Protein AF-A0A838B6A0-F1 (afdb_monomer_lite)

Radius of gyration: 14.99 Å; chains: 1; bounding box: 42×33×36 Å

Secondary structure (DSSP, 8-state):
--EEEEEEETTEEEEEEEE--SS-TT--EEEES--TTHHHHHHHHHHHHTT-TT--SSTHHHHHHHHHHHS--TT---TTS-S--------

Foldseek 3Di:
DKDKAWDDDPNDTQKIWMDDCPPPLLDIDIDHDADPCLVVQSVVQVVVCVVDPPDSSSRCSRQVSVCVVVVDGLPDDDPPDDNDDDDDDDD

pLDDT: mean 88.8, std 10.01, range [62.75, 98.12]

Sequence (91 aa):
MFSHAELWRDQKSVWKVGHSGDQNVGDLYATGDLPASFETLRQQALSKQDEKDDVDYVFDIPLDLAAELTSFRHDEWAPDQPFFELVEKSA

Structure (mmCIF, N/CA/C/O backbone):
data_AF-A0A838B6A0-F1
#
_entry.id   AF-A0A838B6A0-F1
#
loop_
_atom_site.group_PDB
_atom_site.id
_atom_site.type_symbol
_atom_site.label_atom_id
_atom_site.label_alt_id
_atom_site.label_comp_id
_atom_site.label_asym_id
_atom_site.label_entity_id
_atom_site.label_seq_id
_atom_site.pdbx_PDB_ins_code
_atom_site.Cartn_x
_atom_site.Cartn_y
_atom_site.Cartn_z
_atom_site.occupancy
_atom_site.B_iso_or_equiv
_atom_site.auth_seq_id
_atom_site.auth_comp_id
_atom_site.auth_asym_id
_atom_site.auth_atom_id
_atom_site.pdbx_PDB_model_num
ATOM 1 N N . MET A 1 1 ? -3.588 3.174 -13.801 1.00 84.44 1 MET A N 1
ATOM 2 C CA . MET A 1 1 ? -4.238 2.089 -13.016 1.00 84.44 1 MET A CA 1
ATOM 3 C C . MET A 1 1 ? -4.372 2.577 -11.585 1.00 84.44 1 MET A C 1
ATOM 5 O O . MET A 1 1 ? -3.426 3.164 -11.093 1.00 84.44 1 MET A O 1
ATOM 9 N N . PHE A 1 2 ? -5.505 2.368 -10.909 1.00 93.31 2 PHE A N 1
ATOM 10 C CA . PHE A 1 2 ? -5.723 2.949 -9.577 1.00 93.31 2 PHE A CA 1
ATOM 11 C C . PHE A 1 2 ? -5.677 1.905 -8.457 1.00 93.31 2 PHE A C 1
ATOM 13 O O . PHE A 1 2 ? -6.421 0.924 -8.509 1.00 93.31 2 PHE A O 1
ATOM 20 N N . SER A 1 3 ? -4.872 2.159 -7.425 1.00 95.94 3 SER A N 1
ATOM 21 C CA . SER A 1 3 ? -4.866 1.401 -6.169 1.00 95.94 3 SER A CA 1
ATOM 22 C C . SER A 1 3 ? -4.834 2.336 -4.957 1.00 95.94 3 SER A C 1
ATOM 24 O O . SER A 1 3 ? -4.294 3.446 -4.999 1.00 95.94 3 SER A O 1
ATOM 26 N N . HIS A 1 4 ? -5.473 1.910 -3.864 1.00 96.56 4 HIS A N 1
ATOM 27 C CA . HIS A 1 4 ? -5.662 2.731 -2.668 1.00 96.56 4 HIS A CA 1
ATOM 28 C C . HIS A 1 4 ? -5.814 1.886 -1.408 1.00 96.56 4 HIS A C 1
ATOM 30 O O . HIS A 1 4 ? -6.506 0.870 -1.425 1.00 96.56 4 HIS A O 1
ATOM 36 N N . ALA A 1 5 ? -5.243 2.368 -0.307 1.00 96.94 5 ALA A N 1
ATOM 37 C CA . ALA A 1 5 ? -5.460 1.837 1.028 1.00 96.94 5 ALA A CA 1
ATOM 38 C C . ALA A 1 5 ? -5.509 2.959 2.071 1.00 96.94 5 ALA A C 1
ATOM 40 O O . ALA A 1 5 ? -4.792 3.962 1.992 1.00 96.94 5 ALA A O 1
ATOM 41 N N . GLU A 1 6 ? -6.353 2.778 3.085 1.00 97.19 6 GLU A N 1
ATOM 42 C CA . GLU A 1 6 ? -6.477 3.709 4.201 1.00 97.19 6 GLU A CA 1
ATOM 43 C C . GLU A 1 6 ? -6.855 3.004 5.502 1.00 97.19 6 GLU A C 1
ATOM 45 O O . GLU A 1 6 ? -7.621 2.040 5.512 1.00 97.19 6 GLU A O 1
ATOM 50 N N . LEU A 1 7 ? -6.350 3.535 6.616 1.00 95.69 7 LEU A N 1
ATOM 51 C CA . LEU A 1 7 ? -6.716 3.100 7.958 1.00 95.69 7 LEU A CA 1
ATOM 52 C C . LEU A 1 7 ? -7.544 4.175 8.649 1.00 95.69 7 LEU A C 1
ATOM 54 O O . LEU A 1 7 ? -7.134 5.334 8.753 1.00 95.69 7 LEU A O 1
ATOM 58 N N . TRP A 1 8 ? -8.671 3.751 9.213 1.00 96.00 8 TRP A N 1
ATOM 59 C CA . TRP A 1 8 ? -9.516 4.579 10.060 1.00 96.00 8 TRP A CA 1
ATOM 60 C C . TRP A 1 8 ? -9.545 4.043 11.484 1.00 96.00 8 TRP A C 1
ATOM 62 O O . TRP A 1 8 ? -9.645 2.839 11.715 1.00 96.00 8 TRP A O 1
ATOM 72 N N . ARG A 1 9 ? -9.503 4.956 12.452 1.00 94.69 9 ARG A N 1
ATOM 73 C CA . ARG A 1 9 ? -9.694 4.655 13.871 1.00 94.69 9 ARG A CA 1
ATOM 74 C C . ARG A 1 9 ? -10.514 5.767 14.496 1.00 94.69 9 ARG A C 1
ATOM 76 O O . ARG A 1 9 ? -10.209 6.936 14.286 1.00 94.69 9 ARG A O 1
ATOM 83 N N . ASP A 1 10 ? -11.571 5.415 15.220 1.00 95.38 10 ASP A N 1
ATOM 84 C CA . ASP A 1 10 ? -12.454 6.382 15.887 1.00 95.38 10 ASP A CA 1
ATOM 85 C C . ASP A 1 10 ? -12.942 7.503 14.947 1.00 95.38 10 ASP A C 1
ATOM 87 O O . ASP A 1 10 ? -12.913 8.685 15.289 1.00 95.38 10 ASP A O 1
ATOM 91 N N . GLN A 1 11 ? -13.352 7.126 13.726 1.00 94.62 11 GLN A N 1
ATOM 92 C CA . GLN A 1 11 ? -13.798 8.031 12.649 1.00 94.62 11 GLN A CA 1
ATOM 93 C C . GLN A 1 11 ? -12.731 9.021 12.147 1.00 94.62 11 GLN A C 1
ATOM 95 O O . GLN A 1 11 ? -13.042 9.950 11.404 1.00 94.62 11 GLN A O 1
ATOM 100 N N . LYS A 1 12 ? -11.462 8.823 12.512 1.00 96.06 12 LYS A N 1
ATOM 101 C CA . LYS A 1 12 ? -10.332 9.620 12.033 1.00 96.06 12 LYS A CA 1
ATOM 102 C C . LYS A 1 12 ? -9.491 8.814 11.056 1.00 96.06 12 LYS A C 1
ATOM 104 O O . LYS A 1 12 ? -9.183 7.649 11.305 1.00 96.06 12 LYS A O 1
ATOM 109 N N . SER A 1 13 ? -9.095 9.468 9.969 1.00 96.25 13 SER A N 1
ATOM 110 C CA . SER A 1 13 ? -8.093 8.948 9.042 1.00 96.25 13 SER A CA 1
ATOM 111 C C . SER A 1 13 ? -6.738 8.917 9.743 1.00 96.25 13 SER A C 1
ATOM 113 O O . SER A 1 13 ? -6.222 9.971 10.109 1.00 96.25 13 SER A O 1
ATOM 115 N N . VAL A 1 14 ? -6.176 7.723 9.921 1.00 97.62 14 VAL A N 1
ATOM 116 C CA . VAL A 1 14 ? -4.846 7.525 10.513 1.00 97.62 14 VAL A CA 1
ATOM 117 C C . VAL A 1 14 ? -3.778 7.693 9.441 1.00 97.62 14 VAL A C 1
ATOM 119 O O . VAL A 1 14 ? -2.863 8.493 9.608 1.00 97.62 14 VAL A O 1
ATOM 122 N N . TRP A 1 15 ? -3.930 6.992 8.319 1.00 97.81 15 TRP A N 1
ATOM 123 C CA . TRP A 1 15 ? -3.060 7.121 7.155 1.00 97.81 15 TRP A CA 1
ATOM 124 C C . TRP A 1 15 ? -3.801 6.766 5.868 1.00 97.81 15 TRP A C 1
ATOM 126 O O . TRP A 1 15 ? -4.831 6.086 5.901 1.00 97.81 15 TRP A O 1
ATOM 136 N N . LYS A 1 16 ? -3.268 7.247 4.741 1.00 98.12 16 LYS A N 1
ATOM 137 C CA . LYS A 1 16 ? -3.752 6.967 3.383 1.00 98.12 16 LYS A CA 1
ATOM 138 C C . LYS A 1 16 ? -2.581 6.838 2.425 1.00 98.12 16 LYS A C 1
ATOM 140 O O . LYS A 1 16 ? -1.673 7.668 2.497 1.00 98.12 16 LYS A O 1
ATOM 145 N N . VAL A 1 17 ? -2.645 5.867 1.521 1.00 98.06 17 VAL A N 1
ATOM 146 C CA . VAL A 1 17 ? -1.695 5.694 0.418 1.00 98.06 17 VAL A CA 1
ATOM 147 C C . VAL A 1 17 ? -2.461 5.365 -0.852 1.00 98.06 17 VAL A C 1
ATOM 149 O O . VAL A 1 17 ? -3.327 4.494 -0.824 1.00 98.06 17 VAL A O 1
ATOM 152 N N . GLY A 1 18 ? -2.116 5.999 -1.968 1.00 96.88 18 GLY A N 1
ATOM 153 C CA . GLY A 1 18 ? -2.641 5.570 -3.256 1.00 96.88 18 GLY A CA 1
ATOM 154 C C . GLY A 1 18 ? -1.803 5.997 -4.450 1.00 96.88 18 GLY A C 1
ATOM 155 O O . GLY A 1 18 ? -0.907 6.840 -4.356 1.00 96.88 18 GLY A O 1
ATOM 156 N N . HIS A 1 19 ? -2.128 5.365 -5.567 1.00 96.31 19 HIS A N 1
ATOM 157 C CA . HIS A 1 19 ? -1.428 5.437 -6.838 1.00 96.31 19 HIS A CA 1
ATOM 158 C C . HIS A 1 19 ? -2.469 5.478 -7.964 1.00 96.31 19 HIS A C 1
ATOM 160 O O . HIS A 1 19 ? -3.468 4.758 -7.899 1.00 96.31 19 HIS A O 1
ATOM 166 N N . SER A 1 20 ? -2.275 6.340 -8.966 1.00 92.75 20 SER A N 1
ATOM 167 C CA . SER A 1 20 ? -3.192 6.470 -10.105 1.00 92.75 20 SER A CA 1
ATOM 168 C C . SER A 1 20 ? -2.595 5.982 -11.422 1.00 92.75 20 SER A C 1
ATOM 170 O O . SER A 1 20 ? -3.366 5.642 -12.321 1.00 92.75 20 SER A O 1
ATOM 172 N N . GLY A 1 21 ? -1.273 6.005 -11.595 1.00 86.19 21 GLY A N 1
ATOM 173 C CA . GLY A 1 21 ? -0.515 5.550 -12.768 1.00 86.19 21 GLY A CA 1
ATOM 174 C C . GLY A 1 21 ? -0.789 6.298 -14.078 1.00 86.19 21 GLY A C 1
ATOM 175 O O . GLY A 1 21 ? -0.031 6.179 -15.035 1.00 86.19 21 GLY A O 1
ATOM 176 N N . ASP A 1 22 ? -1.864 7.087 -14.145 1.00 82.25 22 ASP A N 1
ATOM 177 C CA . ASP A 1 22 ? -2.393 7.659 -15.385 1.00 82.25 22 ASP A CA 1
ATOM 178 C C . ASP A 1 22 ? -1.621 8.908 -15.842 1.00 82.25 22 ASP A C 1
ATOM 180 O O . ASP A 1 22 ? -1.608 9.235 -17.028 1.00 82.25 22 ASP A O 1
ATOM 184 N N . GLN A 1 23 ? -0.988 9.629 -14.909 1.00 76.06 23 GLN A N 1
ATOM 185 C CA . GLN A 1 23 ? -0.198 10.835 -15.206 1.00 76.06 23 GLN A CA 1
ATOM 186 C C . GLN A 1 23 ? 1.310 10.613 -15.076 1.00 76.06 23 GLN A C 1
ATOM 188 O O . GLN A 1 23 ? 2.092 11.290 -15.742 1.00 76.06 23 GLN A O 1
ATOM 193 N N . ASN A 1 24 ? 1.720 9.697 -14.202 1.00 84.44 24 ASN A N 1
ATOM 194 C CA . ASN A 1 24 ? 3.109 9.372 -13.922 1.00 84.44 24 ASN A CA 1
ATOM 195 C C . ASN A 1 24 ? 3.146 7.972 -13.304 1.00 84.44 24 ASN A C 1
ATOM 197 O O . ASN A 1 24 ? 2.561 7.786 -12.251 1.00 84.44 24 ASN A O 1
ATOM 201 N N . VAL A 1 25 ? 3.865 7.021 -13.902 1.00 86.25 25 VAL A N 1
ATOM 202 C CA . VAL A 1 25 ? 3.979 5.648 -13.365 1.00 86.25 25 VAL A CA 1
ATOM 203 C C . VAL A 1 25 ? 4.604 5.607 -11.960 1.00 86.25 25 VAL A C 1
ATOM 205 O O . VAL A 1 25 ? 4.386 4.677 -11.198 1.00 86.25 25 VAL A O 1
ATOM 208 N N . GLY A 1 26 ? 5.352 6.649 -11.583 1.00 87.25 26 GLY A N 1
ATOM 209 C CA . GLY A 1 26 ? 5.923 6.818 -10.248 1.00 87.25 26 GLY A CA 1
ATOM 210 C C . GLY A 1 26 ? 5.069 7.636 -9.273 1.00 87.25 26 GLY A C 1
ATOM 211 O O . GLY A 1 26 ? 5.593 8.038 -8.231 1.00 87.25 26 GLY A O 1
ATOM 212 N N . ASP A 1 27 ? 3.817 7.989 -9.598 1.00 91.81 27 ASP A N 1
ATOM 213 C CA . ASP A 1 27 ? 2.988 8.772 -8.679 1.00 91.81 27 ASP A CA 1
ATOM 214 C C . ASP A 1 27 ? 2.634 7.966 -7.428 1.00 91.81 27 ASP A C 1
ATOM 216 O O . ASP A 1 27 ? 2.220 6.818 -7.495 1.00 91.81 27 ASP A O 1
ATOM 220 N N . LEU A 1 28 ? 2.804 8.568 -6.256 1.00 95.12 28 LEU A N 1
ATOM 221 C CA . LEU A 1 28 ? 2.415 7.945 -4.999 1.00 95.12 28 LEU A CA 1
ATOM 222 C C . LEU A 1 28 ? 2.075 9.051 -4.014 1.00 95.12 28 LEU A C 1
ATOM 224 O O . LEU A 1 28 ? 2.943 9.841 -3.631 1.00 95.12 28 LEU A O 1
ATOM 228 N N . TYR A 1 29 ? 0.815 9.118 -3.599 1.00 95.31 29 TYR A N 1
ATOM 229 C CA . TYR A 1 29 ? 0.424 9.987 -2.499 1.00 95.31 29 TYR A CA 1
ATOM 230 C C . TYR A 1 29 ? 0.414 9.177 -1.206 1.00 95.31 29 TYR A C 1
ATOM 232 O O . TYR A 1 29 ? -0.083 8.054 -1.172 1.00 95.31 29 TYR A O 1
ATOM 240 N N . ALA A 1 30 ? 0.965 9.745 -0.136 1.00 97.31 30 ALA A N 1
ATOM 241 C CA . ALA A 1 30 ? 1.017 9.102 1.168 1.00 97.31 30 ALA A CA 1
ATOM 242 C C . ALA A 1 30 ? 0.898 10.158 2.273 1.00 97.31 30 ALA A C 1
ATOM 244 O O . ALA A 1 30 ? 1.581 11.183 2.239 1.00 97.31 30 ALA A O 1
ATOM 245 N N . THR A 1 31 ? -0.002 9.942 3.230 1.00 98.06 31 THR A N 1
ATOM 246 C CA . THR A 1 31 ? -0.297 10.902 4.308 1.00 98.06 31 THR A CA 1
ATOM 247 C C . THR A 1 31 ? -0.587 10.188 5.621 1.00 98.06 31 THR A C 1
ATOM 249 O O . THR A 1 31 ? -1.081 9.061 5.611 1.00 98.06 31 THR A O 1
ATOM 252 N N . GLY A 1 32 ? -0.349 10.879 6.737 1.00 97.38 32 GLY A N 1
ATOM 253 C CA . GLY A 1 32 ? -0.648 10.385 8.080 1.00 97.38 32 GLY A CA 1
ATOM 254 C C . GLY A 1 32 ? 0.443 9.490 8.671 1.00 97.38 32 GLY A C 1
ATOM 255 O O . GLY A 1 32 ? 1.592 9.519 8.229 1.00 97.38 32 GLY A O 1
ATOM 256 N N . ASP A 1 33 ? 0.064 8.710 9.681 1.00 96.88 33 ASP A N 1
ATOM 257 C CA . ASP A 1 33 ? 0.968 7.859 10.459 1.00 96.88 33 ASP A CA 1
ATOM 258 C C . ASP A 1 33 ? 1.103 6.478 9.802 1.00 96.88 33 ASP A C 1
ATOM 260 O O . ASP A 1 33 ? 0.412 5.522 10.160 1.00 96.88 33 ASP A O 1
ATOM 264 N N . LEU A 1 34 ? 1.963 6.393 8.786 1.00 96.69 34 LEU A N 1
ATOM 265 C CA . LEU A 1 34 ? 2.158 5.189 7.974 1.00 96.69 34 LEU A CA 1
ATOM 266 C C . LEU A 1 34 ? 2.862 4.056 8.750 1.00 96.69 34 LEU A C 1
ATOM 268 O O . LEU A 1 34 ? 3.711 4.332 9.604 1.00 96.69 34 LEU A O 1
ATOM 272 N N . PRO A 1 35 ? 2.577 2.778 8.428 1.00 94.31 35 PRO A N 1
ATOM 273 C CA . PRO A 1 35 ? 3.349 1.642 8.932 1.00 94.31 35 PRO A CA 1
ATOM 274 C C . PRO A 1 35 ? 4.838 1.752 8.577 1.00 94.31 35 PRO A C 1
ATOM 276 O O . PRO A 1 35 ? 5.203 2.259 7.516 1.00 94.31 35 PRO A O 1
ATOM 279 N N . ALA A 1 36 ? 5.712 1.235 9.447 1.00 92.94 36 ALA A N 1
ATOM 280 C CA . ALA A 1 36 ? 7.168 1.321 9.270 1.00 92.94 36 ALA A CA 1
ATOM 281 C C . ALA A 1 36 ? 7.670 0.642 7.979 1.00 92.94 36 ALA A C 1
ATOM 283 O O . ALA A 1 36 ? 8.697 1.034 7.427 1.00 92.94 36 ALA A O 1
ATOM 284 N N . SER A 1 37 ? 6.936 -0.355 7.488 1.00 95.00 37 SER A N 1
ATOM 285 C CA . SER A 1 37 ? 7.212 -1.069 6.243 1.00 95.00 37 SER A CA 1
ATOM 286 C C . SER A 1 37 ? 7.006 -0.229 4.982 1.00 95.00 37 SER A C 1
ATOM 288 O O . SER A 1 37 ? 7.606 -0.547 3.955 1.00 95.00 37 SER A O 1
ATOM 290 N N . PHE A 1 38 ? 6.234 0.864 5.046 1.00 97.25 38 PHE A N 1
ATOM 291 C CA . PHE A 1 38 ? 5.895 1.687 3.881 1.00 97.25 38 PHE A CA 1
ATOM 292 C C . PHE A 1 38 ? 7.131 2.136 3.096 1.00 97.25 38 PHE A C 1
ATOM 294 O O . PHE A 1 38 ? 7.189 1.964 1.881 1.00 97.25 38 PHE A O 1
ATOM 301 N N . GLU A 1 39 ? 8.142 2.679 3.778 1.00 96.44 39 GLU A N 1
ATOM 302 C CA . GLU A 1 39 ? 9.335 3.190 3.093 1.00 96.44 39 GLU A CA 1
ATOM 303 C C . GLU A 1 39 ? 10.144 2.054 2.452 1.00 96.44 39 GLU A C 1
ATOM 305 O O . GLU A 1 39 ? 10.721 2.228 1.382 1.00 96.44 39 GLU A O 1
ATOM 310 N N . THR A 1 40 ? 10.120 0.859 3.052 1.00 96.62 40 THR A N 1
ATOM 311 C CA . THR A 1 40 ? 10.760 -0.329 2.471 1.00 96.62 40 THR A CA 1
ATOM 312 C C . THR A 1 40 ? 10.030 -0.779 1.204 1.00 96.62 40 THR A C 1
ATOM 314 O O . THR A 1 40 ? 10.680 -0.982 0.179 1.00 96.62 40 THR A O 1
ATOM 317 N N . LEU A 1 41 ? 8.694 -0.871 1.238 1.00 96.19 41 LEU A N 1
ATOM 318 C CA . LEU A 1 41 ? 7.872 -1.210 0.068 1.00 96.19 41 LEU A CA 1
ATOM 319 C C . LEU A 1 41 ? 8.072 -0.195 -1.061 1.00 96.19 41 LEU A C 1
ATOM 321 O O . LEU A 1 41 ? 8.299 -0.569 -2.211 1.00 96.19 41 LEU A O 1
ATOM 325 N N . ARG A 1 42 ? 8.082 1.097 -0.721 1.00 96.00 42 ARG A N 1
ATOM 326 C CA . ARG A 1 42 ? 8.309 2.185 -1.672 1.00 96.00 42 ARG A CA 1
ATOM 327 C C . ARG A 1 42 ? 9.670 2.082 -2.354 1.00 96.00 42 ARG A C 1
ATOM 329 O O . ARG A 1 42 ? 9.739 2.173 -3.576 1.00 96.00 42 ARG A O 1
ATOM 336 N N . GLN A 1 43 ? 10.746 1.893 -1.592 1.00 95.50 43 GLN A N 1
ATOM 337 C CA . GLN A 1 43 ? 12.091 1.770 -2.160 1.00 95.50 43 GLN A CA 1
ATOM 338 C C . GLN A 1 43 ? 12.216 0.546 -3.069 1.00 95.50 43 GLN A C 1
ATOM 340 O O . GLN A 1 43 ? 12.790 0.642 -4.152 1.00 95.50 43 GLN A O 1
ATOM 345 N N . GLN A 1 44 ? 11.647 -0.591 -2.662 1.00 95.06 44 GLN A N 1
ATOM 346 C CA . GLN A 1 44 ? 11.653 -1.810 -3.469 1.00 95.06 44 GLN A CA 1
ATOM 347 C C . GLN A 1 44 ? 10.869 -1.646 -4.774 1.00 95.06 44 GLN A C 1
ATOM 349 O O . GLN A 1 44 ? 11.343 -2.084 -5.821 1.00 95.06 44 GLN A O 1
ATOM 354 N N . ALA A 1 45 ? 9.691 -1.022 -4.722 1.00 94.56 45 ALA A N 1
ATOM 355 C CA . ALA A 1 45 ? 8.861 -0.777 -5.896 1.00 94.56 45 ALA A CA 1
ATOM 356 C C . ALA A 1 45 ? 9.546 0.177 -6.882 1.00 94.56 45 ALA A C 1
ATOM 358 O O . ALA A 1 45 ? 9.683 -0.162 -8.053 1.00 94.56 45 ALA A O 1
ATOM 359 N N . LEU A 1 46 ? 10.056 1.319 -6.406 1.00 92.25 46 LEU A N 1
ATOM 360 C CA . LEU A 1 46 ? 10.737 2.298 -7.260 1.00 92.25 46 LEU A CA 1
ATOM 361 C C . LEU A 1 46 ? 12.025 1.734 -7.873 1.00 92.25 46 LEU A C 1
ATOM 363 O O . LEU A 1 46 ? 12.260 1.914 -9.061 1.00 92.25 46 LEU A O 1
ATOM 367 N N . SER A 1 47 ? 12.809 0.967 -7.108 1.00 92.81 47 SER A N 1
ATOM 3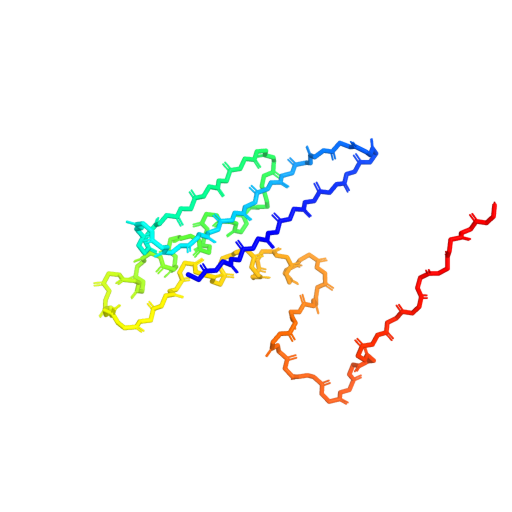68 C CA . SER A 1 47 ? 14.003 0.305 -7.647 1.00 92.81 47 SER A CA 1
ATOM 369 C C . SER A 1 47 ? 13.668 -0.686 -8.765 1.00 92.81 47 SER A C 1
ATOM 371 O O . SER A 1 47 ? 14.428 -0.794 -9.718 1.00 92.81 47 SER A O 1
ATOM 373 N N . LYS A 1 48 ? 12.549 -1.418 -8.667 1.00 91.69 48 LYS A N 1
ATOM 374 C CA . LYS A 1 48 ? 12.097 -2.329 -9.733 1.00 91.69 48 LYS A CA 1
ATOM 375 C C . LYS A 1 48 ? 11.512 -1.574 -10.926 1.00 91.69 48 LYS A C 1
ATOM 377 O O . LYS A 1 48 ? 11.669 -2.030 -12.056 1.00 91.69 48 LYS A O 1
ATOM 382 N N . GLN A 1 49 ? 10.849 -0.447 -10.668 1.00 89.62 49 GLN A N 1
ATOM 383 C CA . GLN A 1 49 ? 10.277 0.421 -11.694 1.00 89.62 49 GLN A CA 1
ATOM 384 C C . GLN A 1 49 ? 11.362 1.003 -12.603 1.00 89.62 49 GLN A C 1
ATOM 386 O O . GLN A 1 49 ? 11.174 1.048 -13.813 1.00 89.62 49 GLN A O 1
ATOM 391 N N . ASP A 1 50 ? 12.511 1.372 -12.035 1.00 85.06 50 ASP A N 1
ATOM 392 C CA . ASP A 1 50 ? 13.659 1.885 -12.791 1.00 85.06 50 ASP A CA 1
ATOM 393 C C . ASP A 1 50 ? 14.349 0.803 -13.651 1.00 85.06 50 ASP A C 1
ATOM 395 O O . ASP A 1 50 ? 15.073 1.121 -14.594 1.00 85.06 50 ASP A O 1
ATOM 399 N N . GLU A 1 51 ? 14.150 -0.483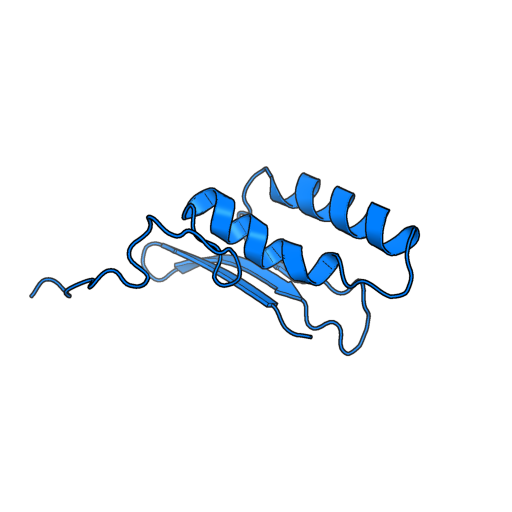 -13.335 1.00 84.00 51 GLU A N 1
ATOM 400 C CA . GLU A 1 51 ? 14.776 -1.613 -14.036 1.00 84.00 51 GLU A CA 1
ATOM 401 C C . GLU A 1 51 ? 13.904 -2.218 -15.151 1.00 84.00 51 GLU A C 1
ATOM 403 O O . GLU A 1 51 ? 14.423 -2.959 -15.994 1.00 84.00 51 GLU A O 1
ATOM 408 N N . LYS A 1 52 ? 12.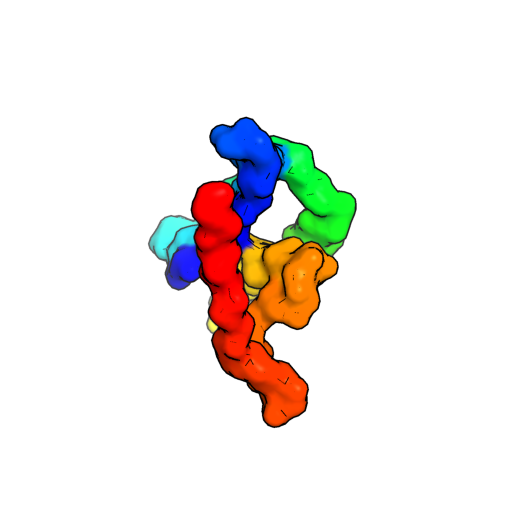587 -1.961 -15.164 1.00 73.62 52 LYS A N 1
ATOM 409 C CA . LYS A 1 52 ? 11.646 -2.548 -16.133 1.00 73.62 52 LYS A CA 1
ATOM 410 C C . LYS A 1 52 ? 10.541 -1.574 -16.535 1.00 73.62 52 LYS A C 1
ATOM 412 O O . LYS A 1 52 ? 9.784 -1.111 -15.691 1.00 73.62 52 LYS A O 1
ATOM 417 N N . ASP A 1 53 ? 10.362 -1.407 -17.843 1.00 69.75 53 ASP A N 1
ATOM 418 C C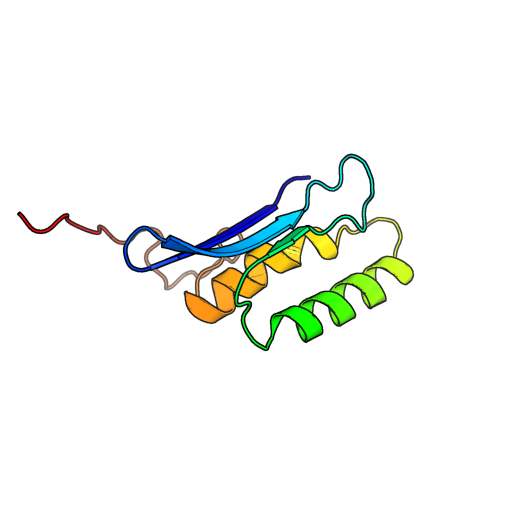A . ASP A 1 53 ? 9.467 -0.376 -18.386 1.00 69.75 53 ASP A CA 1
ATOM 419 C C . ASP A 1 53 ? 7.977 -0.774 -18.464 1.00 69.75 53 ASP A C 1
ATOM 421 O O . ASP A 1 53 ? 7.122 0.104 -18.533 1.00 69.75 53 ASP A O 1
ATOM 425 N N . ASP A 1 54 ? 7.638 -2.069 -18.414 1.00 85.06 54 ASP A N 1
ATOM 426 C CA . ASP A 1 54 ? 6.269 -2.548 -18.706 1.00 85.06 54 ASP A CA 1
ATOM 427 C C . ASP A 1 54 ? 5.460 -3.005 -17.476 1.00 85.06 54 ASP A C 1
ATOM 429 O O . ASP A 1 54 ? 4.326 -3.471 -17.616 1.00 85.06 54 ASP A O 1
ATOM 433 N N . VAL A 1 55 ? 6.023 -2.921 -16.268 1.00 89.88 55 VAL A N 1
ATOM 434 C CA . VAL A 1 55 ? 5.343 -3.346 -15.032 1.00 89.88 55 VAL A CA 1
ATOM 435 C C . VAL A 1 55 ? 5.202 -2.157 -14.097 1.00 89.88 55 VAL A C 1
ATOM 437 O O . VAL A 1 55 ? 6.190 -1.506 -13.775 1.00 89.88 55 VAL A O 1
ATOM 440 N N . ASP A 1 56 ? 3.976 -1.903 -13.650 1.00 92.62 56 ASP A N 1
ATOM 441 C CA . ASP A 1 56 ? 3.654 -0.883 -12.656 1.00 92.62 56 ASP A CA 1
ATOM 442 C C . ASP A 1 56 ? 3.846 -1.463 -11.249 1.00 92.62 56 ASP A C 1
ATOM 444 O O . ASP A 1 56 ? 2.954 -2.088 -10.678 1.00 92.62 56 ASP A O 1
ATOM 448 N N . TYR A 1 57 ? 5.059 -1.325 -10.715 1.00 94.75 57 TYR A N 1
ATOM 449 C CA . TYR A 1 57 ? 5.402 -1.832 -9.385 1.00 94.75 57 TYR A CA 1
ATOM 450 C C . TYR A 1 57 ? 4.880 -0.935 -8.259 1.00 94.75 57 TYR A C 1
ATOM 452 O O . TYR A 1 57 ? 4.800 -1.370 -7.110 1.00 94.75 57 TYR A O 1
ATOM 460 N N . VAL A 1 58 ? 4.549 0.321 -8.566 1.00 95.69 58 VAL A N 1
ATOM 461 C CA . VAL A 1 58 ? 4.031 1.287 -7.589 1.00 95.69 58 VAL A CA 1
ATOM 462 C C . VAL A 1 58 ? 2.582 0.958 -7.230 1.00 95.69 58 VAL A C 1
ATOM 464 O O . VAL A 1 58 ? 2.190 1.128 -6.072 1.00 95.69 58 VAL A O 1
ATOM 467 N N . PHE A 1 59 ? 1.828 0.390 -8.178 1.00 95.69 59 PHE A N 1
ATOM 468 C CA . PHE A 1 59 ? 0.468 -0.110 -7.982 1.00 95.69 59 PHE A CA 1
ATOM 469 C C . PHE A 1 59 ? 0.307 -1.046 -6.774 1.00 95.69 59 PHE A C 1
ATOM 471 O O . PHE A 1 59 ? -0.717 -0.980 -6.090 1.00 95.69 59 PHE A O 1
ATOM 478 N N . ASP A 1 60 ? 1.300 -1.885 -6.477 1.00 96.19 60 ASP A N 1
ATOM 479 C CA . ASP A 1 60 ? 1.215 -2.872 -5.396 1.00 96.19 60 ASP A CA 1
ATOM 480 C C . ASP A 1 60 ? 1.412 -2.265 -3.998 1.00 96.19 60 ASP A C 1
ATOM 482 O O . ASP A 1 60 ? 0.939 -2.838 -3.018 1.00 96.19 60 ASP A O 1
ATOM 486 N N . ILE A 1 61 ? 2.033 -1.082 -3.875 1.00 96.94 61 ILE A N 1
ATOM 487 C CA . ILE A 1 61 ? 2.382 -0.495 -2.568 1.00 96.94 61 ILE A CA 1
ATOM 488 C C . ILE A 1 61 ? 1.156 -0.346 -1.647 1.00 96.94 61 ILE A C 1
ATOM 490 O O . ILE A 1 61 ? 1.244 -0.768 -0.491 1.00 96.94 61 ILE A O 1
ATOM 494 N N . PRO A 1 62 ? 0.011 0.228 -2.082 1.00 97.12 62 PRO A N 1
ATOM 495 C CA . PRO A 1 62 ? -1.161 0.326 -1.214 1.00 97.12 62 PRO A CA 1
ATOM 496 C C . PRO A 1 62 ? -1.729 -1.048 -0.831 1.00 97.12 62 PRO A C 1
ATOM 498 O O . PRO A 1 62 ? -2.206 -1.216 0.291 1.00 97.12 62 PRO A O 1
ATOM 501 N N . LEU A 1 63 ? -1.667 -2.027 -1.741 1.00 96.31 63 LEU A N 1
ATOM 502 C CA . LEU A 1 63 ? -2.210 -3.371 -1.531 1.00 96.31 63 LEU A CA 1
ATOM 503 C C . LEU A 1 63 ? -1.373 -4.158 -0.519 1.00 96.31 63 LEU A C 1
ATOM 505 O O . LEU A 1 63 ? -1.929 -4.717 0.423 1.00 96.31 63 LEU A O 1
ATOM 509 N N . ASP A 1 64 ? -0.048 -4.133 -0.667 1.00 96.31 64 ASP A N 1
ATOM 510 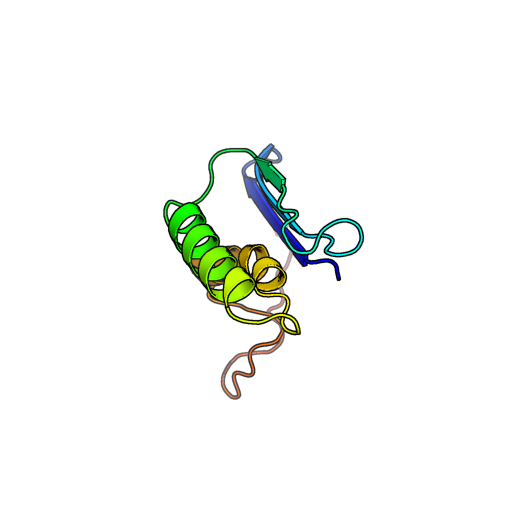C CA . ASP A 1 64 ? 0.892 -4.803 0.235 1.00 96.31 64 ASP A CA 1
ATOM 511 C C . ASP A 1 64 ? 0.844 -4.205 1.644 1.00 96.31 64 ASP A C 1
ATOM 513 O O . ASP A 1 64 ? 0.835 -4.933 2.638 1.00 96.31 64 ASP A O 1
ATOM 517 N N . LEU A 1 65 ? 0.733 -2.877 1.745 1.00 95.75 65 LEU A N 1
ATOM 518 C CA . LEU A 1 65 ? 0.620 -2.191 3.031 1.00 95.75 65 LEU A CA 1
ATOM 519 C C . LEU A 1 65 ? -0.670 -2.569 3.775 1.00 95.75 65 LEU A C 1
ATOM 521 O O . LEU A 1 65 ? -0.668 -2.707 5.000 1.00 95.75 65 LEU A O 1
ATOM 525 N N . ALA A 1 66 ? -1.780 -2.733 3.047 1.00 94.88 66 ALA A N 1
ATOM 526 C CA . ALA A 1 66 ? -3.026 -3.224 3.622 1.00 94.88 66 ALA A CA 1
ATOM 527 C C . ALA A 1 66 ? -2.899 -4.695 4.046 1.00 94.88 66 ALA A C 1
ATOM 529 O O . ALA A 1 66 ? -3.266 -5.033 5.172 1.00 94.88 66 ALA A O 1
ATOM 530 N N . ALA A 1 67 ? -2.333 -5.540 3.182 1.00 93.69 67 ALA A N 1
ATOM 531 C CA . ALA A 1 67 ? -2.169 -6.969 3.423 1.00 93.69 67 ALA A CA 1
ATOM 532 C C . ALA A 1 67 ? -1.273 -7.274 4.632 1.00 93.69 67 ALA A C 1
ATOM 534 O O . ALA A 1 67 ? -1.562 -8.206 5.376 1.00 93.69 67 ALA A O 1
ATOM 535 N N . GLU A 1 68 ? -0.244 -6.468 4.910 1.00 91.75 68 GLU A N 1
ATOM 536 C CA . GLU A 1 68 ? 0.580 -6.629 6.119 1.00 91.75 68 GLU A CA 1
ATOM 537 C C . GLU A 1 68 ? -0.239 -6.494 7.414 1.00 91.75 68 GLU A C 1
ATOM 539 O O . GLU A 1 68 ? 0.037 -7.164 8.411 1.00 91.75 68 GLU A O 1
ATOM 544 N N . LEU A 1 69 ? -1.272 -5.649 7.403 1.00 88.00 69 LEU A N 1
ATOM 545 C CA . LEU A 1 69 ? -2.115 -5.384 8.569 1.00 88.00 69 LEU A CA 1
ATOM 546 C C . LEU A 1 69 ? -3.323 -6.318 8.660 1.00 88.00 69 LEU A C 1
ATOM 548 O O . LEU A 1 69 ? -3.771 -6.628 9.763 1.00 88.00 69 LEU A O 1
ATOM 552 N N . THR A 1 70 ? -3.876 -6.732 7.521 1.00 88.62 70 THR A N 1
ATOM 553 C CA . THR A 1 70 ? -5.117 -7.521 7.452 1.00 88.62 70 THR A CA 1
ATOM 554 C C . THR A 1 70 ? -4.879 -8.997 7.160 1.00 88.62 70 THR A C 1
ATOM 556 O O . THR A 1 70 ? -5.798 -9.794 7.321 1.00 88.62 70 THR A O 1
ATOM 559 N N . SER A 1 71 ? -3.669 -9.371 6.731 1.00 87.62 71 SER A N 1
ATOM 560 C CA . SER A 1 71 ? -3.361 -10.683 6.144 1.00 87.62 71 SER A CA 1
ATOM 561 C C . SER A 1 71 ? -4.242 -11.031 4.932 1.00 87.62 71 SER A C 1
ATOM 563 O O . SER A 1 71 ? -4.471 -12.208 4.657 1.00 87.62 71 SER A O 1
ATOM 565 N N . PHE A 1 72 ? -4.755 -10.015 4.227 1.00 85.56 72 PHE A N 1
ATOM 566 C CA . PHE A 1 72 ? -5.656 -10.169 3.087 1.00 85.56 72 PHE A CA 1
ATOM 567 C C . PHE A 1 72 ? -5.258 -9.262 1.920 1.00 85.56 72 PHE A C 1
ATOM 569 O O . PHE A 1 72 ? -5.119 -8.047 2.087 1.00 85.56 72 PHE A O 1
ATOM 576 N N . ARG A 1 73 ? -5.192 -9.847 0.719 1.00 89.31 73 ARG A N 1
ATOM 577 C CA . ARG A 1 73 ? -5.017 -9.148 -0.557 1.00 89.31 73 ARG A CA 1
ATOM 578 C C . ARG A 1 73 ? -6.014 -9.708 -1.579 1.00 89.31 73 ARG A C 1
ATOM 580 O O . ARG A 1 73 ? -6.131 -10.917 -1.741 1.00 89.31 73 ARG A O 1
ATOM 587 N N . HIS A 1 74 ? -6.765 -8.835 -2.247 1.00 84.88 74 HIS A N 1
ATOM 588 C CA . HIS A 1 74 ? -7.928 -9.231 -3.061 1.00 84.88 74 HIS A CA 1
ATOM 589 C C . HIS A 1 74 ? -7.614 -10.095 -4.298 1.00 84.88 74 HIS A C 1
ATOM 591 O O . HIS A 1 74 ? -8.496 -10.777 -4.817 1.00 84.88 74 HIS A O 1
ATOM 597 N N . ASP A 1 75 ? -6.383 -10.020 -4.791 1.00 87.31 75 ASP A N 1
ATOM 598 C CA . ASP A 1 75 ? -5.854 -10.672 -5.988 1.00 87.31 75 ASP A CA 1
ATOM 599 C C . ASP A 1 75 ? -4.927 -11.853 -5.654 1.00 87.31 75 ASP A C 1
ATOM 601 O O . ASP A 1 75 ? -4.450 -12.541 -6.559 1.00 87.31 75 ASP A O 1
ATOM 605 N N . GLU A 1 76 ? -4.717 -12.143 -4.367 1.00 86.62 76 GLU A N 1
ATOM 606 C CA . GLU A 1 76 ? -4.040 -13.356 -3.922 1.00 86.62 76 GLU A CA 1
ATOM 607 C C . GLU A 1 76 ? -5.043 -14.506 -3.782 1.00 86.62 76 GLU A C 1
ATOM 609 O O . GLU A 1 76 ? -6.048 -14.429 -3.075 1.00 86.62 76 GLU A O 1
ATOM 614 N N . TRP A 1 77 ? -4.765 -15.615 -4.467 1.00 70.94 77 TRP A N 1
ATOM 615 C CA . TRP A 1 77 ? -5.562 -16.830 -4.337 1.00 70.94 77 TRP A CA 1
ATOM 616 C C . TRP A 1 77 ? -5.135 -17.628 -3.101 1.00 70.94 77 TRP A C 1
ATOM 618 O O . TRP A 1 77 ? -4.009 -18.124 -3.041 1.00 70.94 77 TRP A O 1
ATOM 628 N N . ALA A 1 78 ? -6.063 -17.843 -2.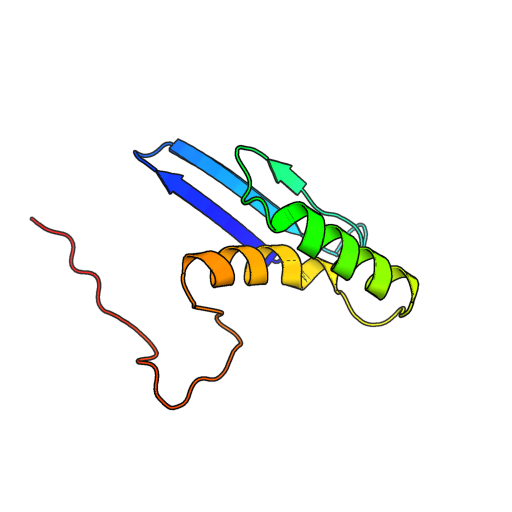167 1.00 68.12 78 ALA A N 1
ATOM 629 C CA . ALA A 1 78 ? -5.892 -18.761 -1.045 1.00 68.12 78 ALA A CA 1
ATOM 630 C C . ALA A 1 78 ? -7.033 -19.801 -1.040 1.00 68.12 78 ALA A C 1
ATOM 632 O O . ALA A 1 78 ? -8.161 -19.460 -0.685 1.00 68.12 78 ALA A O 1
ATOM 633 N N . PRO A 1 79 ? -6.779 -21.072 -1.417 1.00 64.81 79 PRO A N 1
ATOM 634 C CA . PRO A 1 79 ? -7.831 -22.090 -1.520 1.00 64.81 79 PRO A CA 1
ATOM 635 C C . PRO A 1 79 ? -8.494 -22.428 -0.174 1.00 64.81 79 PRO A C 1
ATOM 637 O O . PRO A 1 79 ? -9.619 -22.922 -0.165 1.00 64.81 79 PRO A O 1
ATOM 640 N N . ASP A 1 80 ? -7.822 -22.130 0.942 1.00 72.62 80 ASP A N 1
ATOM 641 C CA . ASP A 1 80 ? -8.266 -22.467 2.298 1.00 72.62 80 ASP A CA 1
ATOM 642 C C . ASP A 1 80 ? -8.824 -21.266 3.089 1.00 72.62 80 ASP A C 1
ATOM 644 O O . ASP A 1 80 ? -9.147 -21.410 4.269 1.00 72.62 80 ASP A O 1
ATOM 648 N N . GLN A 1 81 ? -8.945 -20.077 2.480 1.00 66.88 81 GLN A N 1
ATOM 649 C CA . GLN A 1 81 ? -9.523 -18.905 3.149 1.00 66.88 81 GLN A CA 1
ATOM 650 C C . GLN A 1 81 ? -10.990 -18.693 2.748 1.00 66.88 81 GLN A C 1
ATOM 652 O O . GLN A 1 81 ? -11.324 -18.763 1.561 1.00 66.88 81 GLN A O 1
ATOM 657 N N . PRO A 1 82 ? -11.896 -18.416 3.707 1.00 64.94 82 PRO A N 1
ATOM 658 C CA . PRO A 1 82 ? -13.250 -18.008 3.366 1.00 64.94 82 PRO A CA 1
ATOM 659 C C . PRO A 1 82 ? -13.186 -16.698 2.573 1.00 64.94 82 PRO A C 1
ATOM 661 O O . PRO A 1 82 ? -12.683 -15.693 3.059 1.00 64.94 82 PRO A O 1
ATOM 664 N N . PHE A 1 83 ? -13.708 -16.714 1.344 1.00 62.75 83 PHE A N 1
ATOM 665 C CA . PHE A 1 83 ? -13.662 -15.565 0.430 1.00 62.75 83 PHE A CA 1
ATOM 666 C C . PHE A 1 83 ? -14.396 -14.327 0.983 1.00 62.75 83 PHE A C 1
ATOM 668 O O . PHE A 1 83 ? -14.086 -13.200 0.611 1.00 62.75 83 PHE A O 1
ATOM 675 N N . PHE A 1 84 ? -15.343 -14.533 1.904 1.00 66.94 84 PHE A N 1
ATOM 676 C CA . PHE A 1 84 ? -16.024 -13.473 2.639 1.00 66.94 84 PHE A CA 1
ATOM 677 C C . PHE A 1 84 ? -16.253 -13.881 4.095 1.00 66.94 84 PHE A C 1
ATOM 679 O O . PHE A 1 84 ? -16.685 -15.002 4.371 1.00 66.94 84 PHE A O 1
ATOM 686 N N . GLU A 1 85 ? -16.044 -12.937 5.010 1.00 70.94 85 GLU A N 1
ATOM 687 C CA . GLU A 1 85 ? -16.485 -13.014 6.403 1.00 70.94 85 GLU A CA 1
ATOM 688 C C . GLU A 1 85 ? -17.653 -12.038 6.611 1.00 70.94 85 GLU A C 1
ATOM 690 O O . GLU A 1 85 ? -17.591 -10.874 6.209 1.00 70.94 85 GLU A O 1
ATOM 695 N N . LEU A 1 86 ? -18.746 -12.514 7.213 1.00 78.88 86 LEU A N 1
ATOM 696 C CA . LEU A 1 86 ? -19.882 -11.664 7.560 1.00 78.88 86 LEU A CA 1
ATOM 697 C C . LEU A 1 86 ? -19.560 -10.891 8.843 1.00 78.88 86 LEU A C 1
ATOM 699 O O . LEU A 1 86 ? -19.511 -11.476 9.921 1.00 78.88 86 LEU A O 1
ATOM 703 N N . VAL A 1 87 ? -19.417 -9.571 8.736 1.00 80.69 87 VAL A N 1
ATOM 704 C CA . VAL A 1 87 ? -19.330 -8.687 9.905 1.00 80.69 87 VAL A CA 1
ATOM 705 C C . VAL A 1 87 ? -20.722 -8.141 10.213 1.00 80.69 87 VAL A C 1
ATOM 707 O O . VAL A 1 87 ? -21.239 -7.280 9.499 1.00 80.69 87 VAL A O 1
ATOM 710 N N . GLU A 1 88 ? -21.349 -8.643 11.275 1.00 85.38 88 GLU A N 1
ATOM 711 C CA . GLU A 1 88 ? -22.630 -8.120 11.748 1.00 85.38 88 GLU A CA 1
ATOM 712 C C . GLU A 1 88 ? -22.423 -6.859 12.592 1.00 85.38 88 GLU A C 1
ATOM 714 O O . GLU A 1 88 ? -21.568 -6.794 13.476 1.00 85.38 88 GLU A O 1
ATOM 719 N N . LYS A 1 89 ? -23.232 -5.830 12.329 1.00 74.19 89 LYS A N 1
ATOM 720 C CA . LYS A 1 89 ? -23.239 -4.622 13.150 1.00 74.19 89 LYS A CA 1
ATOM 721 C C . LYS A 1 89 ? -23.926 -4.941 14.478 1.00 74.19 89 LYS A C 1
ATOM 723 O O . LYS A 1 89 ? -25.129 -5.196 14.489 1.00 74.19 89 LYS A O 1
ATOM 728 N N . SER A 1 90 ? -23.183 -4.878 15.580 1.00 67.19 90 SER A N 1
ATOM 729 C CA . SER A 1 90 ? -23.763 -4.955 16.924 1.00 67.19 90 SER A CA 1
ATOM 730 C C . SER A 1 90 ? -24.844 -3.880 17.097 1.00 67.19 90 SER A C 1
ATOM 732 O O . SER A 1 90 ? -24.620 -2.718 16.739 1.00 67.19 90 SER A O 1
ATOM 734 N N . ALA A 1 91 ? -26.014 -4.307 17.583 1.00 64.25 91 ALA A N 1
ATOM 735 C CA . ALA A 1 91 ? -27.197 -3.474 17.808 1.00 64.25 91 ALA A CA 1
ATOM 736 C C . ALA A 1 91 ? -26.978 -2.393 18.876 1.00 64.25 91 ALA A C 1
ATOM 738 O O . ALA A 1 91 ? -26.240 -2.663 19.852 1.00 64.25 91 ALA A O 1
#

Organism: NCBI:txid1307853